Protein AF-A0A7W0Y0I8-F1 (afdb_monomer_lite)

Structure (mmCIF, N/CA/C/O backbone):
data_AF-A0A7W0Y0I8-F1
#
_entry.id   AF-A0A7W0Y0I8-F1
#
loop_
_atom_site.group_PDB
_atom_site.id
_atom_site.type_symbol
_atom_site.label_atom_id
_atom_site.label_alt_id
_atom_site.label_comp_id
_atom_site.label_asym_id
_atom_site.label_entity_id
_atom_site.label_seq_id
_atom_site.pdbx_PDB_ins_code
_atom_site.Cartn_x
_atom_site.Cartn_y
_atom_site.Cartn_z
_atom_site.occupancy
_atom_site.B_iso_or_equiv
_atom_site.auth_seq_id
_atom_site.auth_comp_id
_atom_site.auth_asym_id
_atom_site.auth_atom_id
_atom_site.pdbx_PDB_model_num
ATOM 1 N N . MET A 1 1 ? 0.362 -2.527 17.086 1.00 53.62 1 MET A N 1
ATOM 2 C CA . MET A 1 1 ? 0.440 -1.468 16.058 1.00 53.62 1 MET A CA 1
ATOM 3 C C . MET A 1 1 ? -0.705 -1.767 15.114 1.00 53.62 1 MET A C 1
ATOM 5 O O . MET A 1 1 ? -0.876 -2.939 14.824 1.00 53.62 1 MET A O 1
ATOM 9 N N . ALA A 1 2 ? -1.567 -0.805 14.780 1.00 65.75 2 ALA A N 1
ATOM 10 C CA . ALA A 1 2 ? -2.727 -1.115 13.946 1.00 65.75 2 ALA A CA 1
ATOM 11 C C . ALA A 1 2 ? -2.254 -1.589 12.563 1.00 65.75 2 ALA A C 1
ATOM 13 O O . ALA A 1 2 ? -1.558 -0.843 11.869 1.00 65.75 2 ALA A O 1
ATOM 14 N N . GLU A 1 3 ? -2.581 -2.833 12.226 1.00 85.06 3 GLU A N 1
ATOM 15 C CA . GLU A 1 3 ? -2.183 -3.466 10.973 1.00 85.06 3 GLU A CA 1
ATOM 16 C C . GLU A 1 3 ? -3.085 -2.917 9.866 1.00 85.06 3 GLU A C 1
ATOM 18 O O . GLU A 1 3 ? -4.300 -3.098 9.898 1.00 85.06 3 GLU A O 1
ATOM 23 N N . ILE A 1 4 ? -2.500 -2.178 8.921 1.00 91.06 4 ILE A N 1
ATOM 24 C CA . ILE A 1 4 ? -3.201 -1.735 7.712 1.00 91.06 4 ILE A CA 1
ATOM 25 C C . ILE A 1 4 ? -2.916 -2.765 6.634 1.00 91.06 4 ILE A C 1
ATOM 27 O O . ILE A 1 4 ? -1.755 -2.977 6.288 1.00 91.06 4 ILE A O 1
ATOM 31 N N . THR A 1 5 ? -3.953 -3.383 6.086 1.00 93.06 5 THR A N 1
ATOM 32 C CA . THR A 1 5 ? -3.811 -4.439 5.080 1.00 93.06 5 THR A CA 1
ATOM 33 C C . THR A 1 5 ? -3.842 -3.892 3.651 1.00 93.06 5 THR A C 1
ATOM 35 O O . THR A 1 5 ? -4.209 -2.741 3.392 1.00 93.06 5 THR A O 1
ATOM 38 N N . LEU A 1 6 ? -3.472 -4.730 2.679 1.00 91.06 6 LEU A N 1
ATOM 39 C CA . LEU A 1 6 ? -3.635 -4.408 1.259 1.00 91.06 6 LEU A CA 1
ATOM 40 C C . LEU A 1 6 ? -5.107 -4.227 0.862 1.00 91.06 6 LEU A C 1
ATOM 42 O O . LEU A 1 6 ? -5.403 -3.378 0.019 1.00 91.06 6 LEU A O 1
ATOM 46 N N . ALA A 1 7 ? -6.026 -4.970 1.480 1.00 89.50 7 ALA A N 1
ATOM 47 C CA . ALA A 1 7 ? -7.460 -4.774 1.292 1.00 89.50 7 ALA A CA 1
ATOM 48 C C . ALA A 1 7 ? -7.907 -3.369 1.725 1.00 89.50 7 ALA A C 1
ATOM 50 O O . ALA A 1 7 ? -8.628 -2.703 0.980 1.00 89.50 7 ALA A O 1
ATOM 51 N N . ASP A 1 8 ? -7.429 -2.900 2.880 1.00 91.50 8 ASP A N 1
ATOM 52 C CA . ASP A 1 8 ? -7.755 -1.567 3.396 1.00 91.50 8 ASP A CA 1
ATOM 53 C C . ASP A 1 8 ? -7.254 -0.468 2.457 1.00 91.50 8 ASP A C 1
ATOM 55 O O . ASP A 1 8 ? -7.993 0.456 2.113 1.00 91.50 8 ASP A O 1
ATOM 59 N N . LEU A 1 9 ? -6.019 -0.603 1.958 1.00 91.69 9 LEU A N 1
ATOM 60 C CA . LEU A 1 9 ? -5.457 0.354 1.007 1.00 91.69 9 LEU A CA 1
ATOM 61 C C . LEU A 1 9 ? -6.291 0.437 -0.281 1.00 91.69 9 LEU A C 1
ATOM 63 O O . LEU A 1 9 ? -6.556 1.537 -0.759 1.00 91.69 9 LEU A O 1
ATOM 67 N N . LEU A 1 10 ? -6.731 -0.699 -0.830 1.00 90.00 10 LEU A N 1
ATOM 68 C CA . LEU A 1 10 ? -7.593 -0.725 -2.019 1.00 90.00 10 LEU A CA 1
ATOM 69 C C . LEU A 1 10 ? -8.976 -0.117 -1.763 1.00 90.00 10 LEU A C 1
ATOM 71 O O . LEU A 1 10 ? -9.570 0.452 -2.678 1.00 90.00 10 LEU A O 1
ATOM 75 N N . ALA A 1 11 ? -9.489 -0.220 -0.536 1.00 89.19 11 ALA A N 1
ATOM 76 C CA . ALA A 1 11 ? -10.743 0.416 -0.154 1.00 89.19 11 ALA A CA 1
ATOM 77 C C . ALA A 1 11 ? -10.613 1.947 -0.049 1.00 89.19 11 ALA A C 1
ATOM 79 O O . ALA A 1 11 ? -11.580 2.664 -0.313 1.00 89.19 11 ALA A O 1
ATOM 80 N N . TRP A 1 12 ? -9.437 2.457 0.329 1.00 89.50 12 TRP A N 1
ATOM 81 C CA . TRP A 1 12 ? -9.205 3.890 0.539 1.00 89.50 12 TRP A CA 1
ATOM 82 C C . TRP A 1 12 ? -8.653 4.627 -0.684 1.00 89.50 12 TRP A C 1
ATOM 84 O O . TRP A 1 12 ? -8.943 5.810 -0.849 1.00 89.50 12 TRP A O 1
ATOM 94 N N . GLU A 1 13 ? -7.891 3.953 -1.547 1.00 89.75 13 GLU A N 1
ATOM 95 C CA . GLU A 1 13 ? -7.293 4.531 -2.755 1.00 89.75 13 GLU A CA 1
ATOM 96 C C . GLU A 1 13 ? -7.977 3.997 -4.023 1.00 89.75 13 GLU A C 1
ATOM 98 O O . GLU A 1 13 ? -7.517 3.020 -4.619 1.00 89.75 13 GLU A O 1
ATOM 103 N N . PRO A 1 14 ? -9.036 4.666 -4.524 1.00 85.25 14 PRO A N 1
ATOM 104 C CA . PRO A 1 14 ? -9.827 4.180 -5.660 1.00 85.25 14 PRO A CA 1
ATOM 105 C C . PRO A 1 14 ? -9.058 4.172 -6.989 1.00 85.25 14 PRO A C 1
ATOM 107 O O . PRO A 1 14 ? -9.523 3.612 -7.980 1.00 85.25 14 PRO A O 1
ATOM 110 N N . ARG A 1 15 ? -7.889 4.822 -7.036 1.00 86.31 15 ARG A N 1
ATOM 111 C CA . ARG A 1 15 ? -6.998 4.813 -8.204 1.00 86.31 15 ARG A CA 1
ATOM 112 C C . ARG A 1 15 ? -6.243 3.494 -8.347 1.00 86.31 15 ARG A C 1
ATOM 114 O O . ARG A 1 15 ? -5.760 3.209 -9.439 1.00 86.31 15 ARG A O 1
ATOM 121 N N . LEU A 1 16 ? -6.123 2.720 -7.268 1.00 87.50 16 LEU A N 1
ATOM 122 C CA . LEU A 1 16 ? -5.474 1.419 -7.281 1.00 87.50 16 LEU A CA 1
ATOM 123 C C . LEU A 1 16 ? -6.488 0.349 -7.674 1.00 87.50 16 LEU A C 1
ATOM 125 O O . LEU A 1 16 ? -7.554 0.219 -7.081 1.00 87.50 16 LEU A O 1
ATOM 129 N N . SER A 1 17 ? -6.137 -0.452 -8.674 1.00 84.94 17 SER A N 1
ATOM 130 C CA . SER A 1 17 ? -6.962 -1.583 -9.103 1.00 84.94 17 SER A CA 1
ATOM 131 C C . SER A 1 17 ? -6.107 -2.824 -9.313 1.00 84.94 17 SER A C 1
ATOM 133 O O . SER A 1 17 ? -5.009 -2.741 -9.850 1.00 84.94 17 SER A O 1
ATOM 135 N N . LEU A 1 18 ? -6.579 -3.993 -8.884 1.00 83.94 18 LEU A N 1
ATOM 136 C CA . LEU A 1 18 ? -5.851 -5.246 -9.094 1.00 83.94 18 LEU A CA 1
ATOM 137 C C . LEU A 1 18 ? -5.772 -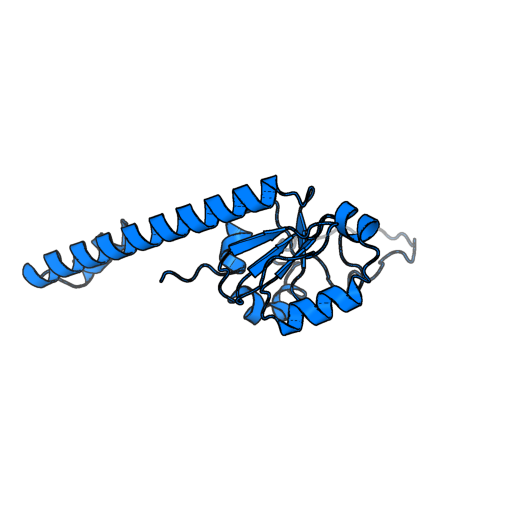5.581 -10.592 1.00 83.94 18 LEU A C 1
ATOM 139 O O . LEU A 1 18 ? -6.791 -5.699 -11.269 1.00 83.94 18 LEU A O 1
ATOM 143 N N . THR A 1 19 ? -4.558 -5.802 -11.089 1.00 77.00 19 THR A N 1
ATOM 144 C CA . THR A 1 19 ? -4.261 -6.231 -12.458 1.00 77.00 19 THR A CA 1
ATOM 145 C C . THR A 1 19 ? -3.551 -7.589 -12.458 1.00 77.00 19 THR A C 1
ATOM 147 O O . THR A 1 19 ? -2.850 -7.938 -11.513 1.00 77.00 19 THR A O 1
ATOM 150 N N . GLY A 1 20 ? -3.718 -8.382 -13.521 1.00 59.19 20 GLY A N 1
ATOM 151 C CA . GLY A 1 20 ? -3.110 -9.722 -13.631 1.00 59.19 20 GLY A CA 1
ATOM 152 C C . GLY A 1 20 ? -4.100 -10.884 -13.493 1.00 59.19 20 GLY A C 1
ATOM 153 O O . GLY A 1 20 ? -3.792 -11.913 -12.887 1.00 59.19 20 GLY A O 1
ATOM 154 N N . GLN A 1 21 ? -5.298 -10.733 -14.065 1.00 59.19 21 GLN A N 1
ATOM 155 C CA . GLN A 1 21 ? -6.228 -11.842 -14.275 1.00 59.19 21 GLN A CA 1
ATOM 156 C C . GLN A 1 21 ? -5.713 -12.722 -15.425 1.00 59.19 21 GLN A C 1
ATOM 158 O O . GLN A 1 21 ? -5.851 -12.369 -16.596 1.00 59.19 21 GLN A O 1
ATOM 163 N N . ALA A 1 22 ? -5.174 -13.901 -15.114 1.00 42.53 22 ALA A N 1
ATOM 164 C CA . ALA A 1 22 ? -5.166 -14.983 -16.090 1.00 42.53 22 ALA A CA 1
ATOM 165 C C . ALA A 1 22 ? -6.624 -15.415 -16.306 1.00 42.53 22 ALA A C 1
ATOM 167 O O . ALA A 1 22 ? -7.183 -16.136 -15.482 1.00 42.53 22 ALA A O 1
ATOM 168 N N . GLY A 1 23 ? -7.246 -14.916 -17.378 1.00 41.75 23 GLY A N 1
ATOM 169 C CA . GLY A 1 23 ? -8.584 -15.340 -17.789 1.00 41.75 23 GLY A CA 1
ATOM 170 C C . GLY A 1 23 ? -9.581 -14.243 -18.160 1.00 41.75 23 GLY A C 1
ATOM 171 O O . GLY A 1 23 ? -10.765 -14.426 -17.904 1.00 41.75 23 GLY A O 1
ATOM 172 N N . GLN A 1 24 ? -9.181 -13.154 -18.822 1.00 41.72 24 GLN A N 1
ATOM 173 C CA . GLN A 1 24 ? -10.081 -12.594 -19.838 1.00 41.72 24 GLN A CA 1
ATOM 174 C C . GLN A 1 24 ? -9.851 -13.387 -21.119 1.00 41.72 24 GLN A C 1
ATOM 176 O O . GLN A 1 24 ? -9.009 -13.061 -21.953 1.00 41.72 24 GLN A O 1
ATOM 181 N N . ALA A 1 25 ? -10.574 -14.504 -21.228 1.00 38.03 25 ALA A N 1
ATOM 182 C CA . ALA A 1 25 ? -10.770 -15.153 -22.506 1.00 38.03 25 ALA A CA 1
ATOM 183 C C . ALA A 1 25 ? -11.288 -14.092 -23.480 1.00 38.03 25 ALA A C 1
ATOM 185 O O . ALA A 1 25 ? -12.344 -13.495 -23.267 1.00 38.03 25 ALA A O 1
ATOM 186 N N . SER A 1 26 ? -10.500 -13.859 -24.526 1.00 42.09 26 SER A N 1
ATOM 187 C CA . SER A 1 26 ? -10.940 -13.255 -25.771 1.00 42.09 26 SER A CA 1
ATOM 188 C C . SER A 1 26 ? -12.255 -13.924 -26.180 1.00 42.09 26 SER A C 1
ATOM 190 O O . SER A 1 26 ? -12.278 -15.039 -26.695 1.00 42.09 26 SER A O 1
ATOM 192 N N . THR A 1 27 ? -13.366 -13.248 -25.905 1.00 46.12 27 THR A N 1
ATOM 193 C CA . THR A 1 27 ? -14.640 -13.491 -26.580 1.00 46.12 27 THR A CA 1
ATOM 194 C C . THR A 1 27 ? -14.657 -12.633 -27.835 1.00 46.12 27 THR A C 1
ATOM 196 O O . THR A 1 27 ? -15.560 -11.842 -28.058 1.00 46.12 27 THR A O 1
ATOM 199 N N . ASP A 1 28 ? -13.622 -12.778 -28.662 1.00 41.38 28 ASP A N 1
ATOM 200 C CA . ASP A 1 28 ? -13.675 -12.330 -30.045 1.00 41.38 28 ASP A CA 1
ATOM 201 C C . ASP A 1 28 ? -13.649 -13.563 -30.941 1.00 41.38 28 ASP A C 1
ATOM 203 O O . ASP A 1 28 ? -12.638 -13.943 -31.532 1.00 41.38 28 ASP A O 1
ATOM 207 N N . ARG A 1 29 ? -14.780 -14.272 -30.952 1.00 45.28 29 ARG A N 1
ATOM 208 C CA . ARG A 1 29 ? -15.118 -15.183 -32.038 1.00 45.28 29 ARG A CA 1
ATOM 209 C C . ARG A 1 29 ? -16.623 -15.393 -32.123 1.00 45.28 29 ARG A C 1
ATOM 211 O O . ARG A 1 29 ? -17.259 -15.836 -31.174 1.00 45.28 29 ARG A O 1
ATOM 218 N N . VAL A 1 30 ? -17.094 -15.194 -33.353 1.00 41.44 30 VAL A N 1
ATOM 219 C CA . VAL A 1 30 ? -18.389 -15.564 -33.936 1.00 41.44 30 VAL A CA 1
ATOM 220 C C . VAL A 1 30 ? -19.454 -14.467 -33.868 1.00 41.44 30 VAL A C 1
ATOM 222 O O . VAL A 1 30 ? -20.342 -14.445 -33.022 1.00 41.44 30 VAL A O 1
ATOM 225 N N . GLY A 1 31 ? -19.406 -13.603 -34.886 1.00 44.25 31 GLY A N 1
ATOM 226 C CA . GLY A 1 31 ? -20.615 -13.010 -35.440 1.00 44.25 31 GLY A CA 1
ATOM 227 C C . GLY A 1 31 ? -21.596 -14.113 -35.846 1.00 44.25 31 GLY A C 1
ATOM 228 O O . GLY A 1 31 ? -21.234 -15.062 -36.538 1.00 44.25 31 GLY A O 1
ATOM 229 N N . GLY A 1 32 ? -22.834 -13.984 -35.381 1.00 35.88 32 GLY A N 1
ATOM 230 C CA . GLY A 1 32 ? -23.894 -14.962 -35.599 1.00 35.88 32 GLY A CA 1
ATOM 231 C C . GLY A 1 32 ? -25.170 -14.548 -34.879 1.00 35.88 32 GLY A C 1
ATOM 232 O O . GLY A 1 32 ? -25.515 -15.100 -33.845 1.00 35.88 32 GLY A O 1
ATOM 233 N N . SER A 1 33 ? -25.823 -13.523 -35.425 1.00 44.31 33 SER A N 1
ATOM 234 C CA . SER A 1 33 ? -27.165 -13.034 -35.092 1.00 44.31 33 SER A CA 1
ATOM 235 C C . SER A 1 33 ? -28.174 -14.149 -34.784 1.00 44.31 33 SER A C 1
ATOM 237 O O . SER A 1 33 ? -28.348 -15.033 -35.618 1.00 44.31 33 SER A O 1
ATOM 239 N N . THR A 1 34 ? -28.902 -14.059 -33.662 1.00 38.53 34 THR A N 1
ATOM 240 C CA . THR A 1 34 ? -30.352 -14.343 -33.579 1.00 38.53 34 THR A CA 1
ATOM 241 C C . THR A 1 34 ? -30.951 -13.655 -32.341 1.00 38.53 34 THR A C 1
ATOM 243 O O . THR A 1 34 ? -30.390 -13.687 -31.250 1.00 38.53 34 THR A O 1
ATOM 246 N N . ILE A 1 35 ? -32.089 -12.997 -32.556 1.00 42.28 35 ILE A N 1
ATOM 247 C CA . ILE A 1 35 ? -32.871 -12.165 -31.634 1.00 42.28 35 ILE A CA 1
ATOM 248 C C . ILE A 1 35 ? -33.736 -13.036 -30.702 1.00 42.28 35 ILE A C 1
ATOM 250 O O . ILE A 1 35 ? -34.348 -13.996 -31.161 1.00 42.28 35 ILE A O 1
ATOM 254 N N . GLY A 1 36 ? -33.882 -12.637 -29.433 1.00 34.25 36 GLY A N 1
ATOM 255 C CA . GLY A 1 36 ? -34.930 -13.126 -28.528 1.00 34.25 36 GLY A CA 1
ATOM 256 C C . GLY A 1 36 ? -34.991 -12.310 -27.224 1.00 34.25 36 GLY A C 1
ATOM 257 O O . GLY A 1 36 ? -33.954 -12.171 -26.579 1.00 34.25 36 GLY A O 1
ATOM 258 N N . PRO A 1 37 ? -36.146 -11.733 -26.828 1.00 48.72 37 PRO A N 1
ATOM 259 C CA . PRO A 1 37 ? -36.258 -10.884 -25.644 1.00 48.72 37 PRO A CA 1
ATOM 260 C C . PRO A 1 37 ? -36.705 -11.691 -24.417 1.00 48.72 37 PRO A C 1
ATOM 262 O O . PRO A 1 37 ? -37.544 -12.581 -24.533 1.00 48.72 37 PRO A O 1
ATOM 265 N N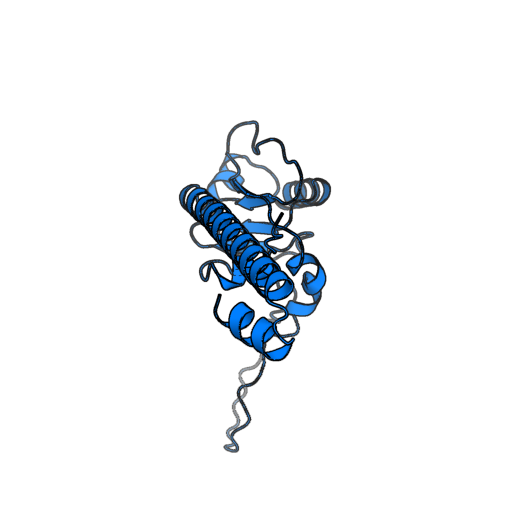 . GLY A 1 38 ? -36.227 -11.332 -23.223 1.00 32.41 38 GLY A N 1
ATOM 266 C CA . GLY A 1 38 ? -36.886 -11.776 -21.996 1.00 32.41 38 GLY A CA 1
ATOM 267 C C . GLY A 1 38 ? -36.007 -11.878 -20.757 1.00 32.41 38 GLY A C 1
ATOM 268 O O . GLY A 1 38 ? -35.132 -12.728 -20.680 1.00 32.41 38 GLY A O 1
ATOM 269 N N . LEU A 1 39 ? -36.421 -11.094 -19.759 1.00 35.88 39 LEU A N 1
ATOM 270 C CA . LEU A 1 39 ? -36.301 -11.308 -18.315 1.00 35.88 39 LEU A CA 1
ATOM 271 C C . LEU A 1 39 ? -35.054 -10.764 -17.606 1.00 35.88 39 LEU A C 1
ATOM 273 O O . LEU A 1 39 ? -33.926 -11.224 -17.745 1.00 35.88 39 LEU A O 1
ATOM 277 N N . ALA A 1 40 ? -35.359 -9.772 -16.768 1.00 47.28 40 ALA A N 1
ATOM 278 C CA . ALA A 1 40 ? -34.541 -9.227 -15.708 1.00 47.28 40 ALA A CA 1
ATOM 279 C C . ALA A 1 40 ? -33.965 -10.333 -14.810 1.00 47.28 40 ALA A C 1
ATOM 281 O O . ALA A 1 40 ? -34.700 -11.157 -14.268 1.00 47.28 40 ALA A O 1
ATOM 282 N N . GLY A 1 41 ? -32.651 -10.286 -14.613 1.00 30.91 41 GLY A N 1
ATOM 283 C CA . GLY A 1 41 ? -31.917 -11.083 -13.642 1.00 30.91 41 GLY A CA 1
ATOM 284 C C . GLY A 1 41 ? -30.828 -10.217 -13.021 1.00 30.91 41 GLY A C 1
ATOM 285 O O . GLY A 1 41 ? -29.838 -9.908 -13.671 1.00 30.91 41 GLY A O 1
ATOM 286 N N . THR A 1 42 ? -31.084 -9.767 -11.792 1.00 35.41 42 THR A N 1
ATOM 287 C CA . THR A 1 42 ? -30.113 -9.475 -10.723 1.00 35.41 42 THR A CA 1
ATOM 288 C C . THR A 1 42 ? -28.663 -9.228 -11.156 1.00 35.41 42 THR A C 1
ATOM 290 O O . THR A 1 42 ? -27.878 -10.162 -11.319 1.00 35.41 42 THR A O 1
ATOM 293 N N . GLY A 1 43 ? -28.282 -7.950 -11.239 1.00 33.97 43 GLY A N 1
ATOM 294 C CA . GLY A 1 43 ? -26.885 -7.527 -11.223 1.00 33.97 43 GLY A CA 1
ATOM 295 C C . GLY A 1 43 ? -26.263 -7.852 -9.866 1.00 33.97 43 GLY A C 1
ATOM 296 O O . GLY A 1 43 ? -26.385 -7.083 -8.920 1.00 33.97 43 GLY A O 1
ATOM 297 N N . GLY A 1 44 ? -25.639 -9.021 -9.769 1.00 32.47 44 GLY A N 1
ATOM 298 C CA . GLY A 1 44 ? -24.933 -9.486 -8.587 1.00 32.47 44 GLY A CA 1
ATOM 299 C C . GLY A 1 44 ? -23.646 -10.189 -8.996 1.00 32.47 44 GLY A C 1
ATOM 300 O O . GLY A 1 44 ? -23.682 -11.207 -9.678 1.00 32.47 44 GLY A O 1
ATOM 301 N N . ILE A 1 45 ? -22.518 -9.632 -8.547 1.00 42.38 45 ILE A N 1
ATOM 302 C CA . ILE A 1 45 ? -21.217 -10.295 -8.349 1.00 42.38 45 ILE A CA 1
ATOM 303 C C . ILE A 1 45 ? -20.557 -10.991 -9.557 1.00 42.38 45 ILE A C 1
ATOM 305 O O . ILE A 1 45 ? -19.931 -12.043 -9.418 1.00 42.38 45 ILE A O 1
ATOM 309 N N . ALA A 1 46 ? -20.565 -10.366 -10.734 1.00 32.41 46 ALA A N 1
ATOM 310 C CA . ALA A 1 46 ? -19.635 -10.727 -11.810 1.00 32.41 46 ALA A CA 1
ATOM 311 C C . ALA A 1 46 ? -18.224 -10.154 -11.529 1.00 32.41 46 ALA A C 1
ATOM 313 O O . ALA A 1 46 ? -17.786 -9.203 -12.166 1.00 32.41 46 ALA A O 1
ATOM 314 N N . GLY A 1 47 ? -17.528 -10.710 -10.528 1.00 38.16 47 GLY A N 1
ATOM 315 C CA . GLY A 1 47 ? -16.145 -10.330 -10.179 1.00 38.16 47 GLY A CA 1
ATOM 316 C C . GLY A 1 47 ? -15.368 -11.327 -9.301 1.00 38.16 47 GLY A C 1
ATOM 317 O O . GLY A 1 47 ? -14.197 -11.110 -9.006 1.00 38.16 47 GLY A O 1
ATOM 318 N N . LEU A 1 48 ? -15.975 -12.443 -8.880 1.00 42.50 48 LEU A N 1
ATOM 319 C CA . LEU A 1 48 ? -15.447 -13.268 -7.778 1.00 42.50 48 LEU A CA 1
ATOM 320 C C . LEU A 1 48 ? -14.483 -14.406 -8.165 1.00 42.50 48 LEU A C 1
ATOM 322 O O . LEU A 1 48 ? -13.995 -15.105 -7.280 1.00 42.50 48 LEU A O 1
ATOM 326 N N . ALA A 1 49 ? -14.147 -14.596 -9.444 1.00 40.31 49 ALA A N 1
ATOM 327 C CA . ALA A 1 49 ? -13.149 -15.607 -9.825 1.00 40.31 49 ALA A CA 1
ATOM 328 C C . ALA A 1 49 ? -11.701 -15.130 -9.583 1.00 40.31 49 ALA A C 1
ATOM 330 O O . ALA A 1 49 ? -10.828 -15.933 -9.258 1.00 40.31 49 ALA A O 1
ATOM 331 N N . GLY A 1 50 ? -11.461 -13.817 -9.670 1.00 43.75 50 GLY A N 1
ATOM 332 C CA . GLY A 1 50 ? -10.150 -13.200 -9.464 1.00 43.75 50 GLY A CA 1
ATOM 333 C C . GLY A 1 50 ? -9.782 -12.935 -8.003 1.00 43.75 50 GLY A C 1
ATOM 334 O O . GLY A 1 50 ? -8.603 -12.957 -7.658 1.00 43.75 50 GLY A O 1
ATOM 335 N N . GLY A 1 51 ? -10.785 -12.717 -7.145 1.00 49.94 51 GLY A N 1
ATOM 336 C CA . GLY A 1 51 ? -10.592 -12.375 -5.730 1.00 49.94 51 GLY A CA 1
ATOM 337 C C . GLY A 1 51 ? -10.080 -13.530 -4.866 1.00 49.94 51 GLY A C 1
ATOM 338 O O . GLY A 1 51 ? -9.421 -13.293 -3.863 1.00 49.94 51 GLY A O 1
ATOM 339 N N . LYS A 1 52 ? -10.306 -14.790 -5.270 1.00 57.84 52 LYS A N 1
ATOM 340 C CA . LYS A 1 52 ? -9.851 -15.954 -4.490 1.00 57.84 52 LYS A CA 1
ATOM 341 C C . LYS A 1 52 ? -8.342 -16.167 -4.509 1.00 57.84 52 LYS A C 1
ATOM 343 O O . LYS A 1 52 ? -7.816 -16.702 -3.542 1.00 57.84 52 LYS A O 1
ATOM 348 N N . ARG A 1 53 ? -7.652 -15.792 -5.593 1.00 70.19 53 ARG A N 1
ATOM 349 C CA . ARG A 1 53 ? -6.207 -16.047 -5.709 1.00 70.19 53 ARG A CA 1
ATOM 350 C C . ARG A 1 53 ? -5.402 -15.245 -4.692 1.00 70.19 53 ARG A C 1
ATOM 352 O O . ARG A 1 53 ? -4.392 -15.747 -4.230 1.00 70.19 53 ARG A O 1
ATOM 359 N N . TRP A 1 54 ? -5.857 -14.033 -4.396 1.00 78.44 54 TRP A N 1
ATOM 360 C CA . TRP A 1 54 ? -5.139 -13.081 -3.557 1.00 78.44 54 TRP A CA 1
ATOM 361 C C . TRP A 1 54 ? -5.775 -12.906 -2.181 1.00 78.44 54 TRP A C 1
ATOM 363 O O . TRP A 1 54 ? -5.450 -11.948 -1.497 1.00 78.44 54 TRP A O 1
ATOM 373 N N . ALA A 1 55 ? -6.715 -13.769 -1.783 1.00 79.62 55 ALA A N 1
ATOM 374 C CA . ALA A 1 55 ? -7.461 -13.582 -0.540 1.00 79.62 55 ALA A CA 1
ATOM 375 C C . ALA A 1 55 ? -6.524 -13.479 0.676 1.00 79.62 55 ALA A C 1
ATOM 377 O O . ALA A 1 55 ? -6.647 -12.543 1.455 1.00 79.62 55 ALA A O 1
ATOM 378 N N . ASN A 1 56 ? -5.528 -14.366 0.765 1.00 83.75 56 ASN A N 1
ATOM 379 C CA . ASN A 1 56 ? -4.530 -14.326 1.837 1.00 83.75 56 ASN A CA 1
ATOM 380 C C . ASN A 1 56 ? -3.554 -13.152 1.665 1.00 83.75 56 ASN A C 1
ATOM 382 O O . ASN A 1 56 ? -3.107 -12.555 2.637 1.00 83.75 56 ASN A O 1
ATOM 386 N N . GLU A 1 57 ? -3.195 -12.809 0.427 1.00 85.19 57 GLU A N 1
ATOM 387 C CA . GLU A 1 57 ? -2.275 -11.709 0.142 1.00 85.19 57 GLU A CA 1
ATOM 388 C C . GLU A 1 57 ? -2.890 -10.334 0.425 1.00 85.19 57 GLU A C 1
ATOM 390 O O . GLU A 1 57 ? -2.163 -9.405 0.769 1.00 85.19 57 GLU A O 1
ATOM 395 N N . LEU A 1 58 ? -4.211 -10.205 0.305 1.00 86.94 58 LEU A N 1
ATOM 396 C CA . LEU A 1 58 ? -4.962 -8.994 0.624 1.00 86.94 58 LEU A CA 1
ATOM 397 C C . LEU A 1 58 ? -4.972 -8.690 2.125 1.00 86.94 58 LEU A C 1
ATOM 399 O O . LEU A 1 58 ? -5.031 -7.521 2.495 1.00 86.94 58 LEU A O 1
ATOM 403 N N . GLU A 1 59 ? -4.856 -9.714 2.967 1.00 90.00 59 GLU A N 1
ATOM 404 C CA . GLU A 1 59 ? -4.762 -9.583 4.426 1.00 90.00 59 GLU A CA 1
ATO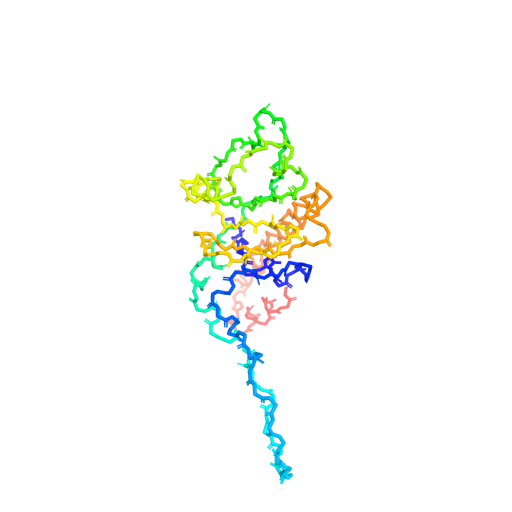M 405 C C . GLU A 1 59 ? -3.342 -9.237 4.900 1.00 90.00 59 GLU A C 1
ATOM 407 O O . GLU A 1 59 ? -3.118 -9.002 6.084 1.00 90.00 59 GLU A O 1
ATOM 412 N N . ARG A 1 60 ? -2.354 -9.184 3.994 1.00 90.69 60 ARG A N 1
ATOM 413 C CA . ARG A 1 60 ? -0.978 -8.850 4.373 1.00 90.69 60 ARG A CA 1
ATOM 414 C C . ARG A 1 60 ? -0.863 -7.384 4.769 1.00 90.69 60 ARG A C 1
ATOM 416 O O . ARG A 1 60 ? -1.321 -6.496 4.047 1.00 90.69 60 ARG A O 1
ATOM 423 N N . GLU A 1 61 ? -0.174 -7.153 5.881 1.00 91.31 61 GLU A N 1
ATOM 424 C CA . GLU A 1 61 ? 0.125 -5.817 6.384 1.00 91.31 61 GLU A CA 1
ATOM 425 C C . GLU A 1 61 ? 1.027 -5.047 5.411 1.00 91.31 61 GLU A C 1
ATOM 427 O O . GLU A 1 61 ? 2.082 -5.529 4.989 1.00 91.31 61 GLU A O 1
ATOM 432 N N . ILE A 1 62 ? 0.611 -3.824 5.088 1.00 92.50 62 ILE A N 1
ATOM 433 C CA . ILE A 1 62 ? 1.390 -2.841 4.348 1.00 92.50 62 ILE A CA 1
ATOM 434 C C . ILE A 1 62 ? 2.070 -1.905 5.334 1.00 92.50 62 ILE A C 1
ATOM 436 O O . ILE A 1 62 ? 1.421 -1.194 6.101 1.00 92.50 62 ILE A O 1
ATOM 440 N N . THR A 1 63 ? 3.392 -1.823 5.227 1.00 91.06 63 THR A N 1
ATOM 441 C CA . THR A 1 63 ? 4.235 -0.964 6.058 1.00 91.06 63 THR A CA 1
ATOM 442 C C . THR A 1 63 ? 4.459 0.403 5.410 1.00 91.06 63 THR A C 1
ATOM 444 O O . THR A 1 63 ? 4.309 1.435 6.071 1.00 91.06 63 THR A O 1
ATOM 447 N N . TRP A 1 64 ? 4.812 0.437 4.124 1.00 91.81 64 TRP A N 1
ATOM 448 C CA . TRP A 1 64 ? 5.239 1.657 3.427 1.00 91.81 64 TRP A CA 1
ATOM 449 C C . TRP A 1 64 ? 5.211 1.459 1.901 1.00 91.81 64 TRP A C 1
ATOM 451 O O . TRP A 1 64 ? 5.280 0.324 1.430 1.00 91.81 64 TRP A O 1
ATOM 461 N N . ALA A 1 65 ? 5.154 2.541 1.122 1.00 93.75 65 ALA A N 1
ATOM 462 C CA . ALA A 1 65 ? 5.266 2.527 -0.338 1.00 93.75 65 ALA A CA 1
ATOM 463 C C . ALA A 1 65 ? 6.609 3.093 -0.823 1.00 93.75 65 ALA A C 1
ATOM 465 O O . ALA A 1 65 ? 7.042 4.145 -0.358 1.00 93.75 65 ALA A O 1
ATOM 466 N N . VAL A 1 66 ? 7.267 2.419 -1.769 1.00 94.44 66 VAL A N 1
ATOM 467 C CA . VAL A 1 66 ? 8.571 2.833 -2.318 1.00 94.44 66 VAL A CA 1
ATOM 468 C C . VAL A 1 66 ? 8.565 2.812 -3.840 1.00 94.44 66 VAL A C 1
ATOM 470 O O . VAL A 1 66 ? 8.117 1.835 -4.436 1.00 94.44 66 VAL A O 1
ATOM 473 N N . THR A 1 67 ? 9.116 3.839 -4.486 1.00 94.00 67 THR A N 1
ATOM 474 C CA . THR A 1 67 ? 9.255 3.876 -5.949 1.00 94.00 67 THR A CA 1
ATOM 475 C C . THR A 1 67 ? 10.641 3.430 -6.393 1.00 94.00 67 THR A C 1
ATOM 477 O O . THR A 1 67 ? 11.668 3.837 -5.839 1.00 94.00 67 THR A O 1
ATOM 480 N N . ALA A 1 68 ? 10.685 2.594 -7.430 1.00 92.00 68 ALA A N 1
ATOM 481 C CA . ALA A 1 68 ? 11.932 2.239 -8.089 1.00 92.00 68 ALA A CA 1
ATOM 482 C C . ALA A 1 68 ? 12.561 3.449 -8.797 1.00 92.00 68 ALA A C 1
ATOM 484 O O . ALA A 1 68 ? 11.882 4.282 -9.393 1.00 92.00 68 ALA A O 1
ATOM 485 N N . ARG A 1 69 ? 13.891 3.506 -8.790 1.00 90.06 69 ARG A N 1
ATOM 486 C CA . ARG A 1 69 ? 14.701 4.531 -9.459 1.00 90.06 69 ARG A CA 1
ATOM 487 C C . ARG A 1 69 ? 15.456 3.915 -10.628 1.00 90.06 69 ARG A C 1
ATOM 489 O O . ARG A 1 69 ? 15.910 2.786 -10.528 1.00 90.06 69 ARG A O 1
ATOM 496 N N . ALA A 1 70 ? 15.666 4.665 -11.707 1.00 84.62 70 ALA A N 1
ATOM 497 C CA . ALA A 1 70 ? 16.436 4.174 -12.858 1.00 84.62 70 ALA A CA 1
ATOM 498 C C . ALA A 1 70 ? 17.939 3.997 -12.555 1.00 84.62 70 ALA A C 1
ATOM 500 O O . ALA A 1 70 ? 18.634 3.262 -13.248 1.00 84.62 70 ALA A O 1
ATOM 501 N N . SER A 1 71 ? 18.448 4.664 -11.516 1.00 82.75 71 SER A N 1
ATOM 502 C CA . SER A 1 71 ? 19.843 4.593 -11.077 1.00 82.75 71 SER A CA 1
ATOM 503 C C . SER A 1 71 ? 20.051 3.580 -9.952 1.00 82.75 71 SER A C 1
ATOM 505 O O . SER A 1 71 ? 19.192 3.421 -9.084 1.00 82.75 71 SER A O 1
ATOM 507 N N . SER A 1 72 ? 21.247 2.994 -9.882 1.00 79.69 72 SER A N 1
ATOM 508 C CA . SER A 1 72 ? 21.645 2.140 -8.760 1.00 79.69 72 SER A CA 1
ATOM 509 C C . SER A 1 72 ? 21.813 2.925 -7.446 1.00 79.69 72 SER A C 1
ATOM 511 O O . SER A 1 72 ? 22.426 3.994 -7.461 1.00 79.69 72 SER A O 1
ATOM 513 N N . PRO A 1 73 ? 21.353 2.384 -6.300 1.00 84.75 73 PRO A N 1
ATOM 514 C CA . PRO A 1 73 ? 20.513 1.192 -6.173 1.00 84.75 73 PRO A CA 1
ATOM 515 C C . PRO A 1 73 ? 19.058 1.480 -6.586 1.00 84.75 73 PRO A C 1
ATOM 517 O O . PRO A 1 73 ? 18.455 2.465 -6.138 1.00 84.75 73 PRO A O 1
ATOM 520 N N . MET A 1 74 ? 18.506 0.581 -7.414 1.00 87.25 74 MET A N 1
ATOM 521 C CA . MET A 1 74 ? 17.179 0.716 -8.033 1.00 87.25 74 MET A CA 1
ATOM 522 C C . MET A 1 74 ? 16.063 0.819 -6.990 1.00 87.25 74 MET A C 1
ATOM 524 O O . MET A 1 74 ? 15.101 1.555 -7.177 1.00 87.25 74 MET A O 1
ATOM 528 N N . LEU A 1 75 ? 16.216 0.115 -5.869 1.00 87.88 75 LEU A N 1
ATOM 529 C CA . LEU A 1 75 ? 15.301 0.148 -4.737 1.00 87.88 75 LEU A CA 1
ATOM 530 C C . LEU A 1 75 ? 16.066 0.483 -3.454 1.00 87.88 75 LEU A C 1
ATOM 532 O O . LEU A 1 75 ? 17.249 0.145 -3.334 1.00 87.88 75 LEU A O 1
ATOM 536 N N . PRO A 1 76 ? 15.426 1.169 -2.494 1.00 86.75 76 PRO A N 1
ATOM 537 C CA . PRO A 1 76 ? 15.942 1.236 -1.133 1.00 86.75 76 PRO A CA 1
ATOM 538 C C . PRO A 1 76 ? 15.983 -0.170 -0.497 1.00 86.75 76 PRO A C 1
ATOM 540 O O . PRO A 1 76 ? 15.340 -1.091 -1.002 1.00 86.75 76 PRO A O 1
ATOM 543 N N . PRO A 1 77 ? 16.731 -0.359 0.605 1.00 86.62 77 PRO A N 1
ATOM 544 C CA . PRO A 1 77 ? 16.743 -1.633 1.319 1.00 86.62 77 PRO A CA 1
ATOM 545 C C . PRO A 1 77 ? 15.336 -1.979 1.827 1.00 86.62 77 PRO A C 1
ATOM 547 O O . PRO A 1 77 ? 14.760 -1.225 2.612 1.00 86.62 77 PRO A O 1
ATOM 550 N N . LEU A 1 78 ? 14.814 -3.120 1.375 1.00 89.06 78 LEU A N 1
ATOM 551 C CA . LEU A 1 78 ? 13.498 -3.642 1.740 1.00 89.06 78 LEU A CA 1
ATOM 552 C C . LEU A 1 78 ? 13.590 -4.402 3.072 1.00 89.06 78 LEU A C 1
ATOM 554 O O . LEU A 1 78 ? 14.520 -5.180 3.290 1.00 89.06 78 LEU A O 1
ATOM 558 N N . ARG A 1 79 ? 12.643 -4.151 3.971 1.00 87.44 79 ARG A N 1
ATOM 559 C CA . ARG A 1 79 ? 12.493 -4.756 5.303 1.00 87.44 79 ARG A CA 1
ATOM 560 C C . ARG A 1 79 ? 11.302 -5.718 5.385 1.00 87.44 79 ARG A C 1
ATOM 562 O O . ARG A 1 79 ? 11.204 -6.445 6.370 1.00 87.44 79 ARG A O 1
ATOM 569 N N . GLY A 1 80 ? 10.445 -5.748 4.368 1.00 86.94 80 GLY A N 1
ATOM 570 C CA . GLY A 1 80 ? 9.214 -6.528 4.315 1.00 86.94 80 GLY A CA 1
ATOM 571 C C . GLY A 1 80 ? 7.982 -5.665 4.601 1.00 86.94 80 GLY A C 1
ATOM 572 O O . GLY A 1 80 ? 8.020 -4.727 5.402 1.00 86.94 80 GLY A O 1
ATOM 573 N N . GLY A 1 81 ? 6.865 -5.999 3.950 1.00 89.50 81 GLY A N 1
ATOM 574 C CA . GLY A 1 81 ? 5.626 -5.222 4.066 1.00 89.50 81 GLY A CA 1
ATOM 575 C C . GLY A 1 81 ? 5.531 -4.058 3.072 1.00 89.50 81 GLY A C 1
ATOM 576 O O . GLY A 1 81 ? 4.592 -3.269 3.139 1.00 89.50 81 GLY A O 1
ATOM 577 N N . GLU A 1 82 ? 6.495 -3.896 2.161 1.00 94.38 82 GLU A N 1
ATOM 578 C CA . GLU A 1 82 ? 6.484 -2.775 1.222 1.00 94.38 82 GLU A CA 1
ATOM 579 C C . GLU A 1 82 ? 5.522 -2.977 0.050 1.00 94.38 82 GLU A C 1
ATOM 581 O O . GLU A 1 82 ? 5.365 -4.077 -0.488 1.00 94.38 82 GLU A O 1
ATOM 586 N N . LEU A 1 83 ? 4.950 -1.860 -0.395 1.00 93.56 83 LEU A N 1
ATOM 587 C CA . LEU A 1 83 ? 4.315 -1.697 -1.694 1.00 93.56 83 LEU A CA 1
ATOM 588 C C . LEU A 1 83 ? 5.328 -1.071 -2.661 1.00 93.56 83 LEU A C 1
ATOM 590 O O . LEU A 1 83 ? 5.774 0.057 -2.451 1.00 93.56 83 LEU A O 1
ATOM 594 N N . VAL A 1 84 ? 5.699 -1.781 -3.725 1.00 94.50 84 VAL A N 1
ATOM 595 C CA . VAL A 1 84 ? 6.728 -1.300 -4.660 1.00 94.50 84 VAL A CA 1
ATOM 596 C C . VAL A 1 84 ? 6.089 -0.696 -5.904 1.00 94.50 84 VAL A C 1
ATOM 598 O O . VAL A 1 84 ? 5.446 -1.391 -6.685 1.00 94.50 84 VAL A O 1
ATOM 601 N N . ILE A 1 85 ? 6.308 0.594 -6.126 1.00 94.56 85 ILE A N 1
ATOM 602 C CA . ILE A 1 85 ? 5.848 1.325 -7.302 1.00 94.56 85 ILE A CA 1
ATOM 603 C C . ILE A 1 85 ? 6.916 1.212 -8.391 1.00 94.56 85 ILE A C 1
ATOM 605 O O . ILE A 1 85 ? 8.086 1.546 -8.194 1.00 94.56 85 ILE A O 1
ATOM 609 N N . LEU A 1 86 ? 6.508 0.713 -9.554 1.00 93.19 86 LEU A N 1
ATOM 610 C CA . LEU A 1 86 ? 7.356 0.436 -10.706 1.00 93.19 86 LEU A CA 1
ATOM 611 C C . LEU A 1 86 ? 6.869 1.256 -11.909 1.00 93.19 86 LEU A C 1
ATOM 613 O O . LEU A 1 86 ? 6.105 0.750 -12.739 1.00 93.19 86 LEU A O 1
ATOM 617 N N . PRO A 1 87 ? 7.322 2.516 -12.039 1.00 92.00 87 PRO A N 1
ATOM 618 C CA . PRO A 1 87 ? 6.991 3.329 -13.194 1.00 92.00 87 PRO A CA 1
ATOM 619 C C . PRO A 1 87 ? 7.552 2.691 -14.468 1.00 92.00 87 PRO A C 1
ATOM 621 O O . PRO A 1 87 ? 8.715 2.273 -14.514 1.00 92.00 87 PRO A O 1
ATOM 624 N N . ARG A 1 88 ? 6.773 2.672 -15.552 1.00 89.50 88 ARG A N 1
ATOM 625 C CA . ARG A 1 88 ? 7.189 2.072 -16.834 1.00 89.50 88 ARG A CA 1
ATOM 626 C C . ARG A 1 88 ? 8.482 2.690 -17.356 1.00 89.50 88 ARG A C 1
ATOM 628 O O . ARG A 1 88 ? 9.336 1.987 -17.891 1.00 89.50 88 ARG A O 1
ATOM 635 N N . ARG A 1 89 ? 8.629 4.006 -17.193 1.00 88.62 89 ARG A N 1
ATOM 636 C CA . ARG A 1 89 ? 9.830 4.739 -17.606 1.00 88.62 89 ARG A CA 1
ATOM 637 C C . ARG A 1 89 ? 11.082 4.210 -16.906 1.00 88.62 89 ARG A C 1
ATOM 639 O O . ARG A 1 89 ? 12.084 3.981 -17.564 1.00 88.62 89 ARG A O 1
ATOM 646 N N . VAL A 1 90 ? 10.996 3.934 -15.606 1.00 89.88 90 VAL A N 1
ATOM 647 C CA . VAL A 1 90 ? 12.115 3.395 -14.821 1.00 89.88 90 VAL A CA 1
ATOM 648 C C . VAL A 1 90 ? 12.496 1.989 -15.284 1.00 89.88 90 VAL A C 1
ATOM 650 O O . VAL A 1 90 ? 13.681 1.678 -15.392 1.00 89.88 90 VAL A O 1
ATOM 653 N N . LEU A 1 91 ? 11.514 1.143 -15.604 1.00 88.31 91 LEU A N 1
ATOM 654 C CA . LEU A 1 91 ? 11.773 -0.200 -16.136 1.00 88.31 91 LEU A CA 1
ATOM 655 C C . LEU A 1 91 ? 12.483 -0.152 -17.499 1.00 88.31 91 LEU A C 1
ATOM 657 O O . LEU A 1 91 ? 13.401 -0.931 -17.738 1.00 88.31 91 LEU A O 1
ATOM 661 N N . ILE A 1 92 ? 12.096 0.783 -18.371 1.00 89.38 92 ILE A N 1
ATOM 662 C CA . ILE A 1 92 ? 12.745 0.982 -19.677 1.00 89.38 92 ILE A CA 1
ATOM 663 C C . ILE A 1 92 ? 14.166 1.517 -19.503 1.00 89.38 92 ILE A C 1
ATOM 665 O O . ILE A 1 92 ? 15.097 0.962 -20.079 1.00 89.38 92 ILE A O 1
ATOM 669 N N . ASP A 1 93 ? 14.330 2.561 -18.690 1.00 90.06 93 ASP A N 1
ATOM 670 C CA . ASP A 1 93 ? 15.611 3.247 -18.508 1.00 90.06 93 ASP A CA 1
ATOM 671 C C . ASP A 1 93 ? 16.646 2.354 -17.795 1.00 90.06 93 ASP A C 1
ATOM 673 O O . ASP A 1 93 ? 17.840 2.449 -18.069 1.00 90.06 93 ASP A O 1
ATOM 677 N N . SER A 1 94 ? 16.201 1.461 -16.902 1.00 86.81 94 SER A N 1
ATOM 678 C CA . SER A 1 94 ? 17.075 0.518 -16.183 1.00 86.81 94 SER A CA 1
ATOM 679 C C . SER A 1 94 ? 17.470 -0.718 -17.000 1.00 86.81 94 SER A C 1
ATOM 681 O O . SER A 1 94 ? 18.464 -1.368 -16.678 1.00 86.81 94 SER A O 1
ATOM 683 N N . GLY A 1 95 ? 16.695 -1.078 -18.031 1.00 84.81 95 GLY A N 1
ATOM 684 C CA . GLY A 1 95 ? 16.915 -2.283 -18.841 1.00 84.81 95 GLY A CA 1
ATOM 685 C C . GLY A 1 95 ? 16.707 -3.612 -18.097 1.00 84.81 95 GLY A C 1
ATOM 686 O O . GLY A 1 95 ? 17.073 -4.668 -18.616 1.00 84.81 95 GLY A O 1
ATOM 687 N N . VAL A 1 96 ? 16.138 -3.591 -16.887 1.00 86.50 96 VAL A N 1
ATOM 688 C CA . VAL A 1 96 ? 15.927 -4.792 -16.065 1.00 86.50 96 VAL A CA 1
ATOM 689 C C . VAL A 1 96 ? 14.714 -5.580 -16.562 1.00 86.50 96 VAL A C 1
ATOM 691 O O . VAL A 1 96 ? 13.645 -5.027 -16.820 1.00 86.50 96 VAL A O 1
ATOM 694 N N . SER A 1 97 ? 14.853 -6.906 -16.646 1.00 88.44 97 SER A N 1
ATOM 695 C CA . SER A 1 97 ? 13.722 -7.789 -16.939 1.00 88.44 97 SER A CA 1
ATOM 696 C C . SER A 1 97 ? 12.707 -7.757 -15.798 1.00 88.44 97 SER A C 1
ATOM 698 O O . SER A 1 97 ? 13.018 -8.157 -14.672 1.00 88.44 97 SER A O 1
ATOM 700 N N . LEU A 1 98 ? 11.474 -7.340 -16.102 1.00 87.81 98 LEU A N 1
ATOM 701 C CA . LEU A 1 98 ? 10.383 -7.283 -15.130 1.00 87.81 98 LEU A CA 1
ATOM 702 C C . LEU A 1 98 ? 10.159 -8.644 -14.463 1.00 87.81 98 LEU A C 1
ATOM 704 O O . LEU A 1 98 ? 10.046 -8.710 -13.249 1.00 87.81 98 LEU A O 1
ATOM 708 N N . SER A 1 99 ? 10.184 -9.748 -15.212 1.00 87.69 99 SER A N 1
ATOM 709 C CA . SER A 1 99 ? 9.980 -11.089 -14.647 1.00 87.69 99 SER A CA 1
ATOM 710 C C . SER A 1 99 ? 11.049 -11.481 -13.621 1.00 87.69 99 SER A C 1
ATOM 712 O O . SER A 1 99 ? 10.740 -12.167 -12.647 1.00 87.69 99 SER A O 1
ATOM 714 N N . LEU A 1 100 ? 12.302 -11.060 -13.834 1.00 88.19 100 LEU A N 1
ATOM 715 C CA . LEU A 1 100 ? 13.390 -11.293 -12.882 1.00 88.19 100 LEU A CA 1
ATOM 716 C C . LEU A 1 100 ? 13.201 -10.409 -11.651 1.00 88.19 100 LEU A C 1
ATOM 718 O O . LEU A 1 100 ? 13.236 -10.913 -10.533 1.00 88.19 100 LEU A O 1
ATOM 722 N N . LEU A 1 101 ? 12.899 -9.126 -11.860 1.00 89.88 101 LEU A N 1
ATOM 723 C CA . LEU A 1 101 ? 12.606 -8.191 -10.780 1.00 89.88 101 LEU A CA 1
ATOM 724 C C . LEU A 1 101 ? 11.462 -8.690 -9.892 1.00 89.88 101 LEU A C 1
ATOM 726 O O . LEU A 1 101 ? 11.613 -8.723 -8.682 1.00 89.88 101 LEU A O 1
ATOM 730 N N . LEU A 1 102 ? 10.341 -9.130 -10.467 1.00 90.25 102 LEU A N 1
ATOM 731 C CA . LEU A 1 102 ? 9.199 -9.630 -9.696 1.00 90.25 102 LEU A CA 1
ATOM 732 C C . LEU A 1 102 ? 9.546 -10.855 -8.850 1.00 90.25 102 LEU A C 1
ATOM 734 O O . LEU A 1 102 ? 9.016 -11.009 -7.753 1.00 90.25 102 LEU A O 1
ATOM 738 N N . ARG A 1 103 ? 10.436 -11.720 -9.344 1.00 89.31 103 ARG A N 1
ATOM 739 C CA . ARG A 1 103 ? 10.918 -12.882 -8.592 1.00 89.31 103 ARG A CA 1
ATOM 740 C C . ARG A 1 103 ? 11.786 -12.464 -7.409 1.00 89.31 103 ARG A C 1
ATOM 742 O O . ARG A 1 103 ? 11.615 -13.013 -6.326 1.00 89.31 103 ARG A O 1
ATOM 749 N N . GLU A 1 104 ? 12.658 -11.480 -7.607 1.00 89.88 104 GLU A N 1
ATOM 750 C CA . GLU A 1 104 ? 13.458 -10.898 -6.527 1.00 89.88 104 GLU A CA 1
ATOM 751 C C . GLU A 1 104 ? 12.578 -10.154 -5.514 1.00 89.88 104 GLU A C 1
ATOM 753 O O . GLU A 1 104 ? 12.737 -10.321 -4.314 1.00 89.88 104 GLU A O 1
ATOM 758 N N . LEU A 1 105 ? 11.577 -9.389 -5.947 1.00 91.06 105 LEU A N 1
ATOM 759 C CA . LEU A 1 105 ? 10.650 -8.735 -5.017 1.00 91.06 105 LEU A CA 1
ATOM 760 C C . LEU A 1 105 ? 9.851 -9.754 -4.199 1.00 91.06 105 LEU A C 1
ATOM 762 O O 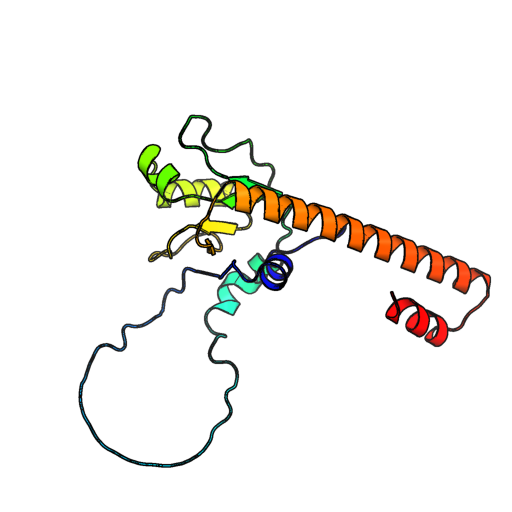. LEU A 1 105 ? 9.644 -9.562 -3.001 1.00 91.06 105 LEU A O 1
ATOM 766 N N . ALA A 1 106 ? 9.451 -10.866 -4.821 1.00 88.69 106 ALA A N 1
ATOM 767 C CA . ALA A 1 106 ? 8.750 -11.939 -4.129 1.00 88.69 106 ALA A CA 1
ATOM 768 C C . ALA A 1 106 ? 9.607 -12.600 -3.035 1.00 88.69 106 ALA A C 1
ATOM 770 O O . ALA A 1 106 ? 9.054 -13.050 -2.034 1.00 88.69 106 ALA A O 1
ATOM 771 N N . SER A 1 107 ? 10.938 -12.629 -3.181 1.00 88.75 107 SER A N 1
ATOM 772 C CA . SER A 1 107 ? 11.840 -13.162 -2.150 1.00 88.75 107 SER A CA 1
ATOM 773 C C . SER A 1 107 ? 12.077 -12.196 -0.980 1.00 88.75 107 SER A C 1
ATOM 775 O O . SER A 1 107 ? 12.475 -12.641 0.093 1.00 88.75 107 SER A O 1
ATOM 777 N N . HIS A 1 108 ? 11.778 -10.902 -1.147 1.00 88.62 108 HIS A N 1
ATOM 778 C CA . HIS A 1 108 ? 11.980 -9.853 -0.136 1.00 88.62 108 HIS A CA 1
ATOM 779 C C . HIS A 1 108 ? 10.704 -9.494 0.644 1.00 88.62 108 HIS A C 1
ATOM 781 O O . HIS A 1 108 ? 10.611 -8.414 1.222 1.00 88.62 108 HIS A O 1
ATOM 787 N N . SER A 1 109 ? 9.704 -10.381 0.669 1.00 86.06 109 SER A N 1
ATOM 788 C CA . SER A 1 109 ? 8.444 -10.173 1.402 1.00 86.06 109 SER A CA 1
ATOM 789 C C . SER A 1 109 ? 7.682 -8.900 1.002 1.00 86.06 109 SER A C 1
ATOM 791 O O . SER A 1 109 ? 6.905 -8.364 1.798 1.00 86.06 109 SER A O 1
ATOM 793 N N . VAL A 1 110 ? 7.833 -8.445 -0.244 1.00 91.69 110 VAL A N 1
ATOM 794 C CA . VAL A 1 110 ? 7.017 -7.365 -0.821 1.00 91.69 110 VAL A CA 1
ATOM 795 C C . VAL A 1 110 ? 5.549 -7.787 -0.831 1.00 91.69 110 VAL A C 1
ATOM 797 O O . VAL A 1 110 ? 5.232 -8.947 -1.106 1.00 91.69 110 VAL A O 1
ATOM 800 N N . VAL A 1 111 ? 4.649 -6.871 -0.479 1.00 92.31 111 VAL A N 1
ATOM 801 C CA . VAL A 1 111 ? 3.207 -7.152 -0.363 1.00 92.31 111 VAL A CA 1
ATOM 802 C C . VAL A 1 111 ? 2.544 -7.126 -1.724 1.00 92.31 111 VAL A C 1
ATOM 804 O O . VAL A 1 111 ? 1.838 -8.062 -2.090 1.00 92.31 111 VAL A O 1
ATOM 807 N N . ALA A 1 112 ? 2.812 -6.072 -2.484 1.00 91.88 112 ALA A N 1
ATOM 808 C CA . ALA A 1 112 ? 2.280 -5.880 -3.818 1.00 91.88 112 ALA A CA 1
ATOM 809 C C . ALA A 1 112 ? 3.193 -4.960 -4.631 1.00 91.88 112 ALA A C 1
ATOM 811 O O . ALA A 1 112 ? 4.076 -4.278 -4.101 1.00 91.88 112 ALA A O 1
ATOM 812 N N . ILE A 1 113 ? 2.951 -4.936 -5.935 1.00 92.50 113 ILE A N 1
ATOM 813 C CA . ILE A 1 113 ? 3.589 -4.003 -6.861 1.00 92.50 113 ILE A CA 1
ATOM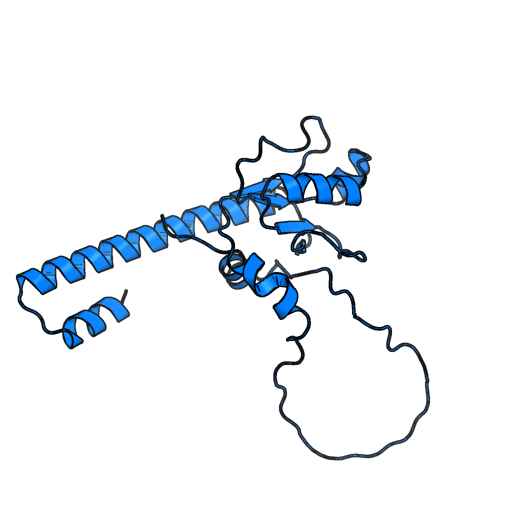 814 C C . ILE A 1 113 ? 2.545 -3.057 -7.453 1.00 92.50 113 ILE A C 1
ATOM 816 O O . ILE A 1 113 ? 1.394 -3.448 -7.622 1.00 92.50 113 ILE A O 1
ATOM 820 N N . VAL A 1 114 ? 2.947 -1.847 -7.830 1.00 93.12 114 VAL A N 1
ATOM 821 C CA . VAL A 1 114 ? 2.117 -0.891 -8.574 1.00 93.12 114 VAL A CA 1
ATOM 822 C C . VAL A 1 114 ? 2.770 -0.611 -9.919 1.00 93.12 114 VAL A C 1
ATOM 824 O O . VAL A 1 114 ? 3.965 -0.338 -9.981 1.00 93.12 114 VAL A O 1
ATOM 827 N N . LEU A 1 115 ? 1.998 -0.676 -10.997 1.00 91.69 115 LEU A N 1
ATOM 828 C CA . LEU A 1 115 ? 2.458 -0.482 -12.368 1.00 91.69 115 LEU A CA 1
ATOM 829 C C . LEU A 1 115 ? 1.585 0.546 -13.089 1.00 91.69 115 LEU A C 1
ATOM 831 O O . LEU A 1 115 ? 0.394 0.662 -12.818 1.00 91.69 115 LEU A O 1
ATOM 835 N N . ASP A 1 116 ? 2.179 1.213 -14.078 1.00 88.75 116 ASP A N 1
ATOM 836 C CA . ASP A 1 116 ? 1.485 2.106 -15.023 1.00 88.75 116 ASP A CA 1
ATOM 837 C C . ASP A 1 116 ? 0.657 1.371 -16.084 1.00 88.75 116 ASP A C 1
ATOM 839 O O . ASP A 1 116 ? -0.115 1.975 -16.827 1.00 88.75 116 ASP A O 1
ATOM 843 N N . GLN A 1 117 ? 0.891 0.071 -16.244 1.00 85.50 117 GLN A N 1
ATOM 844 C CA . GLN A 1 117 ? 0.308 -0.732 -17.311 1.00 85.50 117 GLN A CA 1
ATOM 845 C C . GLN A 1 117 ? -0.092 -2.105 -16.772 1.00 85.50 117 GLN A C 1
ATOM 847 O O . GLN A 1 117 ? 0.583 -2.630 -15.878 1.00 85.50 117 GLN A O 1
ATOM 852 N N . PRO A 1 118 ? -1.165 -2.705 -17.309 1.00 81.81 118 PRO A N 1
ATOM 853 C CA . PRO A 1 118 ? -1.592 -4.016 -16.864 1.00 81.81 118 PRO A CA 1
ATOM 854 C C . PRO A 1 118 ? -0.522 -5.066 -17.174 1.00 81.81 118 PRO A C 1
ATOM 856 O O . PRO A 1 118 ? 0.098 -5.060 -18.240 1.00 81.81 118 PRO A O 1
ATOM 859 N N . LEU A 1 119 ? -0.311 -5.985 -16.232 1.00 80.38 119 LEU A N 1
ATOM 860 C CA . LEU A 1 119 ? 0.465 -7.194 -16.491 1.00 80.38 119 LEU A CA 1
ATOM 861 C C . LEU A 1 119 ? -0.345 -8.172 -17.335 1.00 80.38 119 LEU A C 1
ATOM 863 O O . LEU A 1 119 ? -1.454 -8.547 -16.956 1.00 80.38 119 LEU A O 1
ATOM 867 N N . ASN A 1 120 ? 0.262 -8.625 -18.429 1.00 70.38 120 ASN A N 1
ATOM 868 C CA . ASN A 1 120 ? -0.298 -9.673 -19.282 1.00 70.38 120 ASN A CA 1
ATOM 869 C C . ASN A 1 120 ? 0.054 -11.084 -18.781 1.00 70.38 120 ASN A C 1
ATOM 871 O O . ASN A 1 120 ? -0.672 -12.033 -19.064 1.00 70.38 120 ASN A O 1
ATOM 875 N N . ASP A 1 121 ? 1.143 -11.213 -18.019 1.00 72.88 121 ASP A N 1
ATOM 876 C CA . ASP A 1 121 ? 1.659 -12.488 -17.523 1.00 72.88 121 ASP A CA 1
ATOM 877 C C . ASP A 1 121 ? 1.304 -12.739 -16.052 1.00 72.88 121 ASP A C 1
ATOM 879 O O . ASP A 1 121 ? 0.973 -11.831 -15.282 1.00 72.88 121 ASP A O 1
ATOM 883 N N . LEU A 1 122 ? 1.430 -14.003 -15.638 1.00 71.94 122 LEU A N 1
ATOM 884 C CA . LEU A 1 122 ? 1.289 -14.410 -14.244 1.00 71.94 122 LEU A CA 1
ATOM 885 C C . LEU A 1 122 ? 2.396 -13.780 -13.388 1.00 71.94 122 LEU A C 1
ATOM 887 O O . LEU A 1 122 ? 3.566 -14.149 -13.482 1.00 71.94 122 LEU A O 1
ATOM 891 N N . SER A 1 123 ? 2.002 -12.871 -12.500 1.00 81.38 123 SER A N 1
ATOM 892 C CA . SER A 1 123 ? 2.879 -12.327 -11.464 1.00 81.38 123 SER A CA 1
ATOM 893 C C . SER A 1 123 ? 2.940 -13.261 -10.246 1.00 81.38 123 SER A C 1
ATOM 895 O O . SER A 1 123 ? 1.905 -13.835 -9.879 1.00 81.38 123 SER A O 1
ATOM 897 N N . PRO A 1 124 ? 4.109 -13.417 -9.593 1.00 84.81 124 PRO A N 1
ATOM 898 C CA . PRO A 1 124 ? 4.216 -14.073 -8.289 1.00 84.81 124 PRO A CA 1
ATOM 899 C C . PRO A 1 124 ? 3.638 -13.222 -7.146 1.00 84.81 124 PRO A C 1
ATOM 901 O O . PRO A 1 124 ? 3.364 -13.756 -6.079 1.00 84.81 124 PRO A O 1
ATOM 904 N N . LEU A 1 125 ? 3.442 -11.920 -7.374 1.00 87.06 125 LEU A N 1
ATOM 905 C CA . LEU A 1 125 ? 2.919 -10.957 -6.405 1.00 87.06 125 LEU A CA 1
ATOM 906 C C . LEU A 1 125 ? 1.602 -10.339 -6.895 1.00 87.06 125 LEU A C 1
ATOM 908 O O . LEU A 1 125 ? 1.424 -10.204 -8.113 1.00 87.06 125 LEU A O 1
ATOM 912 N N . PRO A 1 126 ? 0.717 -9.888 -5.988 1.00 88.44 126 PRO A N 1
ATOM 913 C CA . PRO A 1 126 ? -0.402 -9.033 -6.357 1.00 88.44 126 PRO A CA 1
ATOM 914 C C . PRO A 1 126 ? 0.109 -7.797 -7.101 1.00 88.44 126 PRO A C 1
ATOM 916 O O . PRO A 1 126 ? 1.007 -7.098 -6.625 1.00 88.44 126 PRO A O 1
ATOM 919 N N . ALA A 1 127 ? -0.451 -7.537 -8.279 1.00 89.94 127 ALA A N 1
ATOM 920 C CA . ALA A 1 127 ? -0.116 -6.365 -9.070 1.00 89.94 127 ALA A CA 1
ATOM 921 C C . ALA A 1 127 ? -1.285 -5.391 -9.070 1.00 89.94 127 ALA A C 1
ATOM 923 O O . ALA A 1 127 ? -2.429 -5.778 -9.295 1.00 89.94 127 ALA A O 1
ATOM 924 N N . LEU A 1 128 ? -0.981 -4.126 -8.819 1.00 89.81 128 LEU A N 1
ATOM 925 C CA . LEU A 1 128 ? -1.912 -3.016 -8.846 1.00 89.81 128 LEU A CA 1
ATOM 926 C C . LEU A 1 128 ? -1.609 -2.146 -10.061 1.00 89.81 128 LEU A C 1
ATOM 928 O O . LEU A 1 128 ? -0.453 -1.934 -10.422 1.00 89.81 128 LEU A O 1
ATOM 932 N N . LEU A 1 129 ? -2.654 -1.640 -10.688 1.00 89.38 129 LEU A N 1
ATOM 933 C CA . LEU A 1 129 ? -2.591 -0.656 -11.748 1.00 89.38 129 LEU A CA 1
ATOM 934 C C . LEU A 1 129 ? -2.902 0.712 -11.144 1.00 89.38 129 LEU A C 1
ATOM 936 O O . LEU A 1 129 ? -3.950 0.877 -10.517 1.00 89.38 129 LEU A O 1
ATOM 940 N N . ALA A 1 130 ? -2.003 1.668 -11.362 1.00 89.19 130 ALA A N 1
ATOM 941 C CA . ALA A 1 130 ? -2.217 3.085 -11.100 1.00 89.19 130 ALA A CA 1
ATOM 942 C C . ALA A 1 130 ? -1.632 3.889 -12.255 1.00 89.19 130 ALA A C 1
ATOM 944 O O . ALA A 1 130 ? -0.493 3.661 -12.652 1.00 89.19 130 ALA A O 1
ATOM 945 N N . VAL A 1 131 ? -2.400 4.839 -12.782 1.00 86.62 131 VAL A N 1
ATOM 946 C CA . VAL A 1 131 ? -1.958 5.682 -13.895 1.00 86.62 131 VAL A CA 1
ATOM 947 C C . VAL A 1 131 ? -2.076 7.149 -13.473 1.00 86.62 131 VAL A C 1
ATOM 949 O O . VAL A 1 131 ? -3.202 7.641 -13.370 1.00 86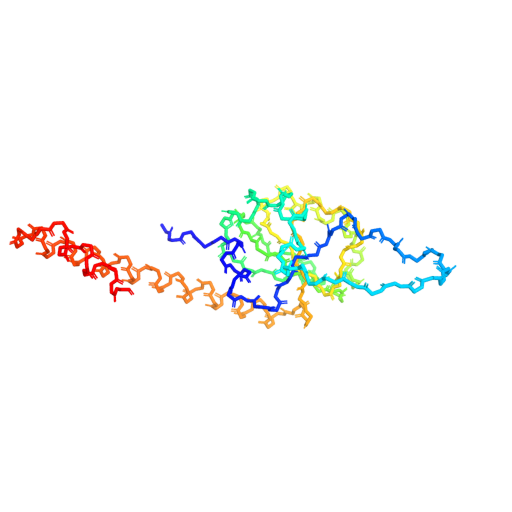.62 131 VAL A O 1
ATOM 952 N N . PRO A 1 132 ? -0.961 7.868 -13.237 1.00 85.62 132 PRO A N 1
ATOM 953 C CA . PRO A 1 132 ? 0.434 7.411 -13.267 1.00 85.62 132 PRO A CA 1
ATOM 954 C C . PRO A 1 132 ? 0.906 6.769 -11.943 1.00 85.62 132 PRO A C 1
ATOM 956 O O . PRO A 1 132 ? 0.546 7.207 -10.852 1.00 85.62 132 PRO A O 1
ATOM 959 N N . ALA A 1 133 ? 1.785 5.780 -12.041 1.00 88.19 133 ALA A N 1
ATOM 960 C CA . ALA A 1 133 ? 2.631 5.238 -10.991 1.00 88.19 133 ALA A CA 1
ATOM 961 C C . ALA A 1 133 ? 3.858 6.152 -10.846 1.00 88.19 133 ALA A C 1
ATOM 963 O O . ALA A 1 133 ? 4.845 6.025 -11.573 1.00 88.19 133 ALA A O 1
ATOM 964 N N . SER A 1 134 ? 3.773 7.128 -9.943 1.00 88.12 134 SER A N 1
ATOM 965 C CA . SER A 1 134 ? 4.783 8.178 -9.784 1.00 88.12 134 SER A CA 1
ATOM 966 C C . SER A 1 134 ? 5.243 8.359 -8.333 1.00 88.12 134 SER A C 1
ATOM 968 O O . SER A 1 134 ? 4.669 7.792 -7.404 1.00 88.12 134 SER A O 1
ATOM 970 N N . ASN A 1 135 ? 6.275 9.184 -8.128 1.00 89.62 135 ASN A N 1
ATOM 971 C CA . ASN A 1 135 ? 6.758 9.541 -6.787 1.00 89.62 135 ASN A CA 1
ATOM 972 C C . ASN A 1 135 ? 5.713 10.347 -5.990 1.00 89.62 135 ASN A C 1
ATOM 974 O O . ASN A 1 135 ? 5.710 10.340 -4.758 1.00 89.62 135 ASN A O 1
ATOM 978 N N . GLU A 1 136 ? 4.824 11.064 -6.679 1.00 91.88 136 GLU A N 1
ATOM 979 C CA . GLU A 1 136 ? 3.683 11.731 -6.055 1.00 91.88 136 GLU A CA 1
ATOM 980 C C . GLU A 1 136 ? 2.720 10.697 -5.463 1.00 91.88 136 GLU A C 1
ATOM 982 O O . GLU A 1 136 ? 2.347 10.831 -4.300 1.00 91.88 136 GLU A O 1
ATOM 987 N N . LEU A 1 137 ? 2.406 9.621 -6.200 1.00 91.44 137 LEU A N 1
ATOM 988 C CA . LEU A 1 137 ? 1.593 8.513 -5.686 1.00 91.44 137 LEU A CA 1
ATOM 989 C C . LEU A 1 137 ? 2.251 7.850 -4.466 1.00 91.44 137 LEU A C 1
ATOM 991 O O . LEU A 1 137 ? 1.568 7.553 -3.489 1.00 91.44 137 LEU A O 1
ATOM 995 N N . GLU A 1 138 ? 3.573 7.660 -4.487 1.00 93.81 138 GLU A N 1
ATOM 996 C CA . GLU A 1 138 ? 4.322 7.180 -3.317 1.00 93.81 138 GLU A CA 1
ATOM 997 C C . GLU A 1 138 ? 4.092 8.075 -2.096 1.00 93.81 138 GLU A C 1
ATOM 999 O O . GLU A 1 138 ? 3.763 7.596 -1.010 1.00 93.81 138 GLU A O 1
ATOM 1004 N N . SER A 1 139 ? 4.253 9.386 -2.281 1.00 94.56 139 SER A N 1
ATOM 1005 C CA . SER A 1 139 ? 4.102 10.375 -1.214 1.00 94.56 139 SER A CA 1
ATOM 1006 C C . SER A 1 139 ? 2.672 10.405 -0.671 1.00 94.56 139 SER A C 1
ATOM 1008 O O . SER A 1 139 ? 2.474 10.490 0.540 1.00 94.56 139 SER A O 1
ATOM 1010 N N . GLU A 1 140 ? 1.675 10.296 -1.551 1.00 94.62 140 GLU A N 1
ATOM 1011 C CA . GLU A 1 140 ? 0.257 10.245 -1.192 1.00 94.62 140 GLU A CA 1
ATOM 1012 C C . GLU A 1 140 ? -0.088 8.984 -0.395 1.00 94.62 140 GLU A C 1
ATOM 1014 O O . GLU A 1 140 ? -0.688 9.102 0.674 1.00 94.62 140 GLU A O 1
ATOM 1019 N N . ILE A 1 141 ? 0.354 7.802 -0.844 1.00 94.25 141 ILE A N 1
ATOM 1020 C CA . ILE A 1 141 ? 0.134 6.537 -0.126 1.00 94.25 141 ILE A CA 1
ATOM 1021 C C . ILE A 1 141 ? 0.816 6.578 1.242 1.00 94.25 141 ILE A C 1
ATOM 1023 O O . ILE A 1 141 ? 0.207 6.221 2.246 1.00 94.25 141 ILE A O 1
ATOM 1027 N N . ASN A 1 142 ? 2.059 7.053 1.326 1.00 95.06 142 ASN A N 1
ATOM 1028 C CA . ASN A 1 142 ? 2.770 7.128 2.604 1.00 95.06 142 ASN A CA 1
ATOM 1029 C C . ASN A 1 142 ? 2.124 8.114 3.581 1.00 95.06 142 ASN A C 1
ATOM 1031 O O . ASN A 1 142 ? 2.060 7.838 4.785 1.00 95.06 142 ASN A O 1
ATOM 1035 N N . ARG A 1 143 ? 1.605 9.240 3.075 1.00 95.44 143 ARG A N 1
ATOM 1036 C CA . ARG A 1 143 ? 0.804 10.164 3.878 1.00 95.44 143 ARG A CA 1
ATOM 1037 C C . ARG A 1 143 ? -0.464 9.476 4.382 1.00 95.44 143 ARG A C 1
ATOM 1039 O O . ARG A 1 143 ? -0.693 9.492 5.587 1.00 95.44 143 ARG A O 1
ATOM 1046 N N . LEU A 1 144 ? -1.217 8.813 3.501 1.00 94.25 144 LEU A N 1
ATOM 1047 C CA . LEU A 1 144 ? -2.434 8.084 3.863 1.00 94.25 144 LEU A CA 1
ATOM 1048 C C . LEU A 1 144 ? -2.163 7.018 4.933 1.00 94.25 144 LEU A C 1
ATOM 1050 O O . LEU A 1 144 ? -2.856 6.978 5.945 1.00 94.25 144 LEU A O 1
ATOM 1054 N N . LEU A 1 145 ? -1.136 6.181 4.752 1.00 93.38 145 LEU A N 1
ATOM 1055 C CA . LEU A 1 145 ? -0.759 5.149 5.725 1.00 93.38 145 LEU A CA 1
ATOM 1056 C C . LEU A 1 145 ? -0.420 5.760 7.090 1.00 93.38 145 LEU A C 1
ATOM 1058 O O . LEU A 1 145 ? -0.809 5.228 8.128 1.00 93.38 145 LEU A O 1
ATOM 1062 N N . THR A 1 146 ? 0.292 6.887 7.101 1.00 94.06 146 THR A N 1
ATOM 1063 C CA . THR A 1 146 ? 0.657 7.587 8.340 1.00 94.06 146 THR A CA 1
ATOM 1064 C C . THR A 1 146 ? -0.569 8.180 9.034 1.00 94.06 146 THR A C 1
ATOM 1066 O O . THR A 1 146 ? -0.727 8.013 10.244 1.00 94.06 146 THR A O 1
ATOM 1069 N N . GLU A 1 147 ? -1.454 8.834 8.279 1.00 94.75 147 GLU A N 1
ATOM 1070 C CA . GLU A 1 147 ? -2.700 9.417 8.787 1.00 94.75 147 GLU A CA 1
ATOM 1071 C C . GLU A 1 147 ? -3.615 8.336 9.367 1.00 94.75 147 GLU A C 1
ATOM 1073 O O . GLU A 1 147 ? -3.996 8.423 10.535 1.00 94.75 147 GLU A O 1
ATOM 1078 N N . ARG A 1 148 ? -3.869 7.259 8.613 1.00 93.31 148 ARG A N 1
ATOM 1079 C CA . ARG A 1 148 ? -4.723 6.142 9.039 1.00 93.31 148 ARG A CA 1
ATOM 1080 C C . ARG A 1 148 ? -4.186 5.423 10.266 1.00 93.31 148 ARG A C 1
ATOM 1082 O O . ARG A 1 148 ? -4.952 5.132 11.180 1.00 93.31 148 ARG A O 1
ATOM 1089 N N . ARG A 1 149 ? -2.871 5.199 10.360 1.00 93.25 149 ARG A N 1
ATOM 1090 C CA . ARG A 1 149 ? -2.268 4.658 11.592 1.00 93.25 149 ARG A CA 1
ATOM 1091 C C . ARG A 1 149 ? -2.498 5.581 12.777 1.00 93.25 149 ARG A C 1
ATOM 1093 O O . ARG A 1 149 ? -2.824 5.101 13.857 1.00 93.25 149 ARG A O 1
ATOM 1100 N N . GLY A 1 150 ? -2.328 6.888 12.585 1.00 93.00 150 GLY A N 1
ATOM 1101 C CA . GLY A 1 150 ? -2.571 7.880 13.628 1.00 93.00 150 GLY A CA 1
ATOM 1102 C C . GLY A 1 150 ? -4.027 7.895 14.094 1.00 93.00 150 GLY A C 1
ATOM 1103 O O . GLY A 1 150 ? -4.282 7.933 15.296 1.00 93.00 150 GLY A O 1
ATOM 1104 N N . GLU A 1 151 ? -4.974 7.829 13.160 1.00 92.38 151 GLU A N 1
ATOM 1105 C CA . GLU A 1 151 ? -6.409 7.728 13.446 1.00 92.38 151 GLU A CA 1
ATOM 1106 C C . GLU A 1 151 ? -6.738 6.458 14.232 1.00 92.38 151 GLU A C 1
ATOM 1108 O O . GLU A 1 151 ? -7.342 6.550 15.298 1.00 92.38 151 GLU A O 1
ATOM 1113 N N . LEU A 1 152 ? -6.261 5.297 13.774 1.00 90.44 152 LEU A N 1
ATOM 1114 C CA . LEU A 1 152 ? -6.479 4.012 14.445 1.00 90.44 152 LEU A CA 1
ATOM 1115 C C . LEU A 1 152 ? -5.884 3.994 15.858 1.00 90.44 152 LEU A C 1
ATOM 1117 O O . LEU A 1 152 ? -6.512 3.488 16.785 1.00 90.44 152 LEU A O 1
ATOM 1121 N N . TYR A 1 153 ? -4.703 4.587 16.052 1.00 91.25 153 TYR A N 1
ATOM 1122 C CA . TYR A 1 153 ? -4.106 4.720 17.382 1.00 91.25 153 TYR A CA 1
ATOM 1123 C C . TYR A 1 153 ? -4.954 5.589 18.311 1.00 91.25 153 TYR A C 1
ATOM 1125 O O . TYR A 1 153 ? -5.201 5.198 19.449 1.00 91.25 153 TYR A O 1
ATOM 1133 N N . ARG A 1 154 ? -5.413 6.754 17.838 1.00 91.50 154 ARG A N 1
ATOM 1134 C CA . ARG A 1 154 ? -6.253 7.654 18.641 1.00 91.50 154 ARG A CA 1
ATOM 1135 C C . ARG A 1 154 ? -7.588 7.010 18.990 1.00 91.50 154 ARG A C 1
ATOM 1137 O O . ARG A 1 154 ? -7.983 7.076 20.147 1.00 91.50 154 ARG A O 1
ATOM 1144 N N . ALA A 1 155 ? -8.236 6.367 18.020 1.00 90.44 155 ALA A N 1
ATOM 1145 C CA . ALA A 1 155 ? -9.470 5.624 18.246 1.00 90.44 155 ALA A CA 1
ATOM 1146 C C . ALA A 1 155 ? -9.258 4.513 19.285 1.00 90.44 155 ALA A C 1
ATOM 1148 O O . ALA A 1 155 ? -10.029 4.407 20.233 1.00 90.44 155 ALA A O 1
ATOM 1149 N N . GLY A 1 156 ? -8.162 3.752 19.175 1.00 89.69 156 GLY A N 1
ATOM 1150 C CA . GLY A 1 156 ? -7.807 2.712 20.141 1.00 89.69 156 GLY A CA 1
ATOM 1151 C C . GLY A 1 156 ? -7.629 3.249 21.563 1.00 89.69 156 GLY A C 1
ATOM 1152 O O . GLY A 1 156 ? -8.205 2.704 22.501 1.00 89.69 156 GLY A O 1
ATOM 1153 N N . THR A 1 157 ? -6.885 4.345 21.727 1.00 92.00 157 THR A N 1
ATOM 1154 C CA . THR A 1 157 ? -6.685 4.989 23.036 1.00 92.00 157 THR A CA 1
ATOM 1155 C C . THR A 1 157 ? -7.976 5.581 23.597 1.00 92.00 157 THR A C 1
ATOM 1157 O O . THR A 1 157 ? -8.201 5.520 24.802 1.00 92.00 157 THR A O 1
ATOM 1160 N N . GLU A 1 158 ? -8.840 6.137 22.750 1.00 91.62 158 GLU A N 1
ATOM 1161 C CA . GLU A 1 158 ? -10.124 6.674 23.197 1.00 91.62 158 GLU A CA 1
ATOM 1162 C C . GLU A 1 158 ? -11.070 5.559 23.658 1.00 91.62 158 GLU A C 1
ATOM 1164 O O . GLU A 1 158 ? -11.676 5.675 24.722 1.00 91.62 158 GLU A O 1
ATOM 1169 N N . VAL A 1 159 ? -11.127 4.439 22.931 1.00 90.38 159 VAL A N 1
ATOM 1170 C CA . VAL A 1 159 ? -11.867 3.244 23.363 1.00 90.38 159 VAL A CA 1
ATOM 1171 C C . VAL A 1 159 ? -11.306 2.713 24.685 1.00 90.38 159 VAL A C 1
ATOM 1173 O O . VAL A 1 159 ? -12.073 2.453 25.608 1.00 90.38 159 VAL A O 1
ATOM 1176 N N . GLU A 1 160 ? -9.982 2.608 24.827 1.00 89.50 160 GLU A N 1
ATOM 1177 C CA . GLU A 1 160 ? -9.333 2.185 26.077 1.00 89.50 160 GLU A CA 1
ATOM 1178 C C . GLU A 1 160 ? -9.687 3.108 27.256 1.00 89.50 160 GLU A C 1
ATOM 1180 O O . GLU A 1 160 ? -9.995 2.632 28.354 1.00 89.50 160 GLU A O 1
ATOM 1185 N N . ARG A 1 161 ? -9.705 4.425 27.024 1.00 92.12 161 ARG A N 1
ATOM 1186 C CA . ARG A 1 161 ? -10.098 5.427 28.020 1.00 92.12 161 ARG A CA 1
ATOM 1187 C C . ARG A 1 161 ? -11.558 5.255 28.439 1.00 92.12 161 ARG A C 1
ATOM 1189 O O . ARG A 1 161 ? -11.833 5.172 29.633 1.00 92.12 161 ARG A O 1
ATOM 1196 N N . ILE A 1 162 ? -12.478 5.150 27.477 1.00 90.31 162 ILE A N 1
ATOM 1197 C CA . ILE A 1 162 ? -13.912 4.942 27.736 1.00 90.31 162 ILE A CA 1
ATOM 1198 C C . ILE A 1 162 ? -14.130 3.653 28.537 1.00 90.31 162 ILE A C 1
ATOM 1200 O O . ILE A 1 162 ? -14.841 3.667 29.541 1.00 90.31 162 ILE A O 1
ATOM 1204 N N . LEU A 1 163 ? -13.481 2.554 28.142 1.00 88.50 163 LEU A N 1
ATOM 1205 C CA . LEU A 1 163 ? -13.565 1.273 28.846 1.00 88.50 163 LEU A CA 1
ATOM 1206 C C . LEU A 1 163 ? -13.041 1.372 30.287 1.00 88.50 163 LEU A C 1
ATOM 1208 O O . LEU A 1 163 ? -13.654 0.835 31.212 1.00 88.50 163 LEU A O 1
ATOM 1212 N N . SER A 1 164 ? -11.938 2.086 30.506 1.00 89.50 164 SER A N 1
ATOM 1213 C CA . SER A 1 164 ? -11.352 2.287 31.840 1.00 89.50 164 SER A CA 1
ATOM 1214 C C . SER A 1 164 ? -12.247 3.139 32.753 1.00 89.50 164 SER A C 1
ATOM 1216 O O . SER A 1 164 ? -12.461 2.804 33.922 1.00 89.50 164 SER A O 1
ATOM 1218 N N . ASP A 1 165 ? -12.839 4.206 32.216 1.00 89.25 165 ASP A N 1
ATOM 1219 C CA . ASP A 1 165 ? -13.781 5.058 32.951 1.00 89.25 165 ASP A CA 1
ATOM 1220 C C . ASP A 1 165 ? -15.054 4.274 33.326 1.00 89.25 165 ASP A C 1
ATOM 1222 O O . ASP A 1 165 ? -15.563 4.356 34.451 1.00 89.25 165 ASP A O 1
ATOM 1226 N N . MET A 1 166 ? -15.554 3.451 32.402 1.00 86.12 166 MET A N 1
ATOM 1227 C CA . MET A 1 166 ? -16.768 2.653 32.581 1.00 86.12 166 MET A CA 1
ATOM 1228 C C . MET A 1 166 ? -16.594 1.483 33.548 1.00 86.12 166 MET A C 1
ATOM 1230 O O . MET A 1 166 ? -17.469 1.253 34.386 1.00 86.12 166 MET A O 1
ATOM 1234 N N . THR A 1 167 ? -15.458 0.785 33.497 1.00 85.06 167 THR A N 1
ATOM 1235 C CA . THR A 1 167 ? -15.123 -0.263 34.478 1.00 85.06 167 THR A CA 1
ATOM 1236 C C . THR A 1 167 ? -15.008 0.307 35.890 1.00 85.06 167 THR A C 1
ATOM 1238 O O . THR A 1 167 ? -15.489 -0.312 36.837 1.00 85.06 167 THR A O 1
ATOM 1241 N N . THR A 1 168 ? -14.468 1.520 36.038 1.00 86.25 168 THR A N 1
ATOM 1242 C CA . THR A 1 168 ? -14.401 2.226 37.330 1.00 86.25 168 THR A CA 1
ATOM 1243 C C . THR A 1 168 ? -15.789 2.611 37.854 1.00 86.25 168 THR A C 1
ATOM 1245 O O . THR A 1 168 ? -16.038 2.562 39.058 1.00 86.25 168 THR A O 1
ATOM 1248 N N . THR A 1 169 ? -16.709 2.968 36.956 1.00 85.50 169 THR A N 1
ATOM 1249 C CA . THR A 1 169 ? -18.073 3.409 37.302 1.00 85.50 169 THR A CA 1
ATOM 1250 C C . THR A 1 169 ? -19.051 2.235 37.486 1.00 85.50 169 THR A C 1
ATOM 1252 O O . THR A 1 169 ? -20.170 2.433 37.955 1.00 85.50 169 THR A O 1
ATOM 1255 N N . GLY A 1 170 ? -18.640 1.005 37.152 1.00 80.94 170 GLY A N 1
ATOM 1256 C CA . GLY A 1 170 ? -19.491 -0.187 37.209 1.00 80.94 170 GLY A CA 1
ATOM 1257 C C . GLY A 1 170 ? -20.570 -0.220 36.122 1.00 80.94 170 GLY A C 1
ATOM 1258 O O . GLY A 1 170 ? -21.656 -0.745 36.363 1.00 80.94 170 GLY A O 1
ATOM 1259 N N . ALA A 1 171 ? -20.299 0.383 34.959 1.00 80.25 171 ALA A N 1
ATOM 1260 C CA . ALA A 1 171 ? -21.233 0.428 33.837 1.00 80.25 171 ALA A CA 1
ATOM 1261 C C . ALA A 1 171 ? -21.506 -0.973 33.262 1.00 80.25 171 ALA A C 1
ATOM 1263 O O . ALA A 1 171 ? -20.633 -1.843 33.262 1.00 80.25 171 ALA A O 1
ATOM 1264 N N . ASP A 1 172 ? -22.723 -1.174 32.756 1.00 83.25 172 ASP A N 1
ATOM 1265 C CA . ASP A 1 172 ? -23.147 -2.446 32.164 1.00 83.25 172 ASP A CA 1
ATOM 1266 C C . ASP A 1 172 ? -22.626 -2.606 30.720 1.00 83.25 172 ASP A C 1
ATOM 1268 O O . ASP A 1 172 ? -22.323 -1.624 30.036 1.00 83.25 172 ASP A O 1
ATOM 1272 N N . LEU A 1 173 ? -22.546 -3.844 30.230 1.00 78.31 173 LEU A N 1
ATOM 1273 C CA . LEU A 1 173 ? -21.986 -4.197 28.922 1.00 78.31 173 LEU A CA 1
ATOM 1274 C C . LEU A 1 173 ? -22.678 -3.467 27.760 1.00 78.31 173 LEU A C 1
ATOM 1276 O O . LEU A 1 173 ? -22.008 -3.030 26.826 1.00 78.31 173 LEU A O 1
ATOM 1280 N N . ASP A 1 174 ? -23.995 -3.276 27.826 1.00 82.69 174 ASP A N 1
ATOM 1281 C CA . ASP A 1 174 ? -24.741 -2.546 26.793 1.00 82.69 174 ASP A CA 1
ATOM 1282 C C . ASP A 1 174 ? -24.358 -1.058 26.738 1.00 82.69 174 ASP A C 1
ATOM 1284 O O . ASP A 1 174 ? -24.313 -0.455 25.663 1.00 82.69 174 ASP A O 1
ATOM 1288 N N . GLN A 1 175 ? -24.020 -0.460 27.884 1.00 81.88 175 GLN A N 1
ATOM 1289 C CA . GLN A 1 175 ? -23.556 0.930 27.958 1.00 81.88 175 GLN A CA 1
ATOM 1290 C C . GLN A 1 175 ? -22.146 1.065 27.376 1.00 81.88 175 GLN A C 1
ATOM 1292 O O . GLN A 1 175 ? -21.851 2.035 26.675 1.00 81.88 175 GLN A O 1
ATOM 1297 N N . VAL A 1 176 ? -21.308 0.055 27.614 1.00 78.94 176 VAL A N 1
ATOM 1298 C CA . VAL A 1 176 ? -19.964 -0.052 27.043 1.00 78.94 176 VAL A CA 1
ATOM 1299 C C . VAL A 1 176 ? -20.010 -0.183 25.522 1.00 78.94 176 VAL A C 1
ATOM 1301 O O . VAL A 1 176 ? -19.343 0.575 24.818 1.00 78.94 176 VAL A O 1
ATOM 1304 N N . LEU A 1 177 ? -20.823 -1.104 25.000 1.00 80.75 177 LEU A N 1
ATOM 1305 C CA . LEU A 1 177 ? -20.965 -1.318 23.558 1.00 80.75 177 LEU A CA 1
ATOM 1306 C C . LEU A 1 177 ? -21.547 -0.086 22.856 1.00 80.75 177 LEU A C 1
ATOM 1308 O O . LEU A 1 177 ? -21.073 0.284 21.783 1.00 80.75 177 LEU A O 1
ATOM 1312 N N . GLY A 1 178 ? -22.524 0.584 23.475 1.00 81.94 178 GLY A N 1
ATOM 1313 C CA . GLY A 1 178 ? -23.112 1.811 22.939 1.00 81.94 178 GLY A CA 1
ATOM 1314 C C . GLY A 1 178 ? -22.115 2.968 22.835 1.00 81.94 178 GLY A C 1
ATOM 1315 O O . GLY A 1 178 ? -22.125 3.690 21.841 1.00 81.94 178 GLY A O 1
ATOM 1316 N N . ALA A 1 179 ? -21.233 3.133 23.823 1.00 76.81 179 ALA A N 1
ATOM 1317 C CA . ALA A 1 179 ? -20.212 4.177 23.780 1.00 76.81 179 ALA A CA 1
ATOM 1318 C C . ALA A 1 179 ? -19.064 3.847 22.816 1.00 76.81 179 ALA A C 1
ATOM 1320 O O . ALA A 1 179 ? -18.625 4.728 22.082 1.00 76.81 179 ALA A O 1
ATOM 1321 N N . ALA A 1 180 ? -18.615 2.589 22.768 1.00 74.19 180 ALA A N 1
ATOM 1322 C CA . ALA A 1 180 ? -17.562 2.159 21.849 1.00 74.19 180 ALA A CA 1
ATOM 1323 C C . ALA A 1 180 ? -17.996 2.214 20.372 1.00 74.19 180 ALA A C 1
ATOM 1325 O O . ALA A 1 180 ? -17.172 2.488 19.508 1.00 74.19 180 ALA A O 1
ATOM 1326 N N . ALA A 1 181 ? -19.282 1.998 20.073 1.00 76.69 181 ALA A N 1
ATOM 1327 C CA . ALA A 1 181 ? -19.820 2.083 18.713 1.00 76.69 181 ALA A CA 1
ATOM 1328 C C . ALA A 1 181 ? -19.934 3.522 18.164 1.00 76.69 181 ALA A C 1
ATOM 1330 O O . ALA A 1 181 ? -20.217 3.695 16.980 1.00 76.69 181 ALA A O 1
ATOM 1331 N N . GLY A 1 182 ? -19.777 4.543 19.016 1.00 72.00 182 GLY A N 1
ATOM 1332 C CA . GLY A 1 182 ? -19.853 5.959 18.638 1.00 72.00 182 GLY A CA 1
ATOM 1333 C C . GLY A 1 182 ? -18.504 6.626 18.347 1.00 72.00 182 GLY A C 1
ATOM 1334 O O . GLY A 1 182 ? -18.495 7.819 18.037 1.00 72.00 182 GLY A O 1
ATOM 1335 N N . VAL A 1 183 ? -17.400 5.886 18.484 1.00 62.12 183 VAL A N 1
ATOM 1336 C CA . VAL A 1 183 ? -16.020 6.312 18.181 1.00 62.12 183 VAL A CA 1
ATOM 1337 C C . VAL A 1 183 ? -15.679 5.959 16.738 1.00 62.12 183 VAL A C 1
ATOM 1339 O O . VAL A 1 183 ? -15.061 6.815 16.067 1.00 62.12 183 VAL A O 1
#

Secondary structure (DSSP, 8-state):
----BHHHHHHH-TT-EEE--TT----------------------TTHHHHTTTHHHHTSBP-EEEE--SSSSSSPPP-SSEEEEE-HHHHHHH---HHHHHHHHHHTT--EEEESS---S--SS-EEE-SS--HHHHHHHHHHHHHHHHHHHHHHHHHHHHHHHHHHHT--HHHHHHHHTT-

Foldseek 3Di:
DDFQFLLNLCVVDVLKDWFDDPDPPPPPDDDDDDDDDDDDDDPDDPDPVVCVVCVVLRRQGADAEWEAALDPVRTDDAPANYEYQYEPVSCVSNVDDPQVVLVVCLVRNHSEYEYCDHDPDHGPHTYIYGNGSDVVVRVVSRVVVVVVVVVVVVLVVVLVVLVVVCVVVVHDPVVSVVVNVVD

Sequence (183 aa):
MAEITLADLLAWEPRLSLTGQAGQASTDRVGGSTIGPGLAGTGGIAGLAGGKRWANELEREITWAVTARASSPMLPPLRGGELVILPRRVLIDSGVSLSLLLRELASHSVVAIVLDQPLNDLSPLPALLAVPASNELESEINRLLTERRGELYRAGTEVERILSDMTTTGADLDQVLGAAAGV

Radius of gyration: 22.23 Å; chains: 1; bounding box: 58×28×73 Å

pLDDT: mean 79.13, std 18.71, range [30.91, 95.44]